Protein AF-A0AAU9IP51-F1 (afdb_monomer_lite)

Secondary structure (DSSP, 8-state):
--------HHHHHHHHHHHH-S-STTTT-TTT-SSTTSS-HHHHHHHHHH---HHHHHHHHHHHHHT-TT--EEEETTEEEE-GGGSPP----GGGTT----SS--TTSPPHHHHHHHHHHHHHHHHHHHHHHHHHHHHTT-

Radius of gyration: 34.79 Å; chains: 1; bounding box: 60×34×116 Å

Sequence (142 aa):
MGMLNVLTPFTRMSAYRKSLGNYSYKIGGKHAHKKPGLVPLHIVNNIKKTIKDKYRQKLTIAKLERESKNLYGEFVHKGFRYNRLKTPIIEVPDDIDNFELKPYVSCHMPRREEIEAKDKAEKEAQKEIEEGKEEKKEEESK

Structure (mmCIF, N/CA/C/O backbone):
data_AF-A0AAU9IP51-F1
#
_entry.id   AF-A0AAU9IP51-F1
#
loop_
_atom_site.group_PDB
_atom_site.id
_atom_site.type_symbol
_atom_site.label_atom_id
_atom_site.label_alt_id
_atom_site.label_comp_id
_atom_site.label_asym_id
_atom_site.label_entity_id
_atom_site.label_seq_id
_atom_site.pdbx_PDB_ins_code
_atom_site.Cartn_x
_atom_site.Cartn_y
_atom_site.Cartn_z
_atom_site.occupancy
_atom_site.B_iso_or_equiv
_atom_site.auth_seq_id
_atom_site.auth_comp_id
_atom_site.auth_asym_id
_atom_site.auth_atom_id
_atom_site.pdbx_PDB_model_num
ATOM 1 N N . MET A 1 1 ? 28.615 -1.725 45.155 1.00 42.56 1 MET A N 1
ATOM 2 C CA . MET A 1 1 ? 28.870 -2.724 44.095 1.00 42.56 1 MET A CA 1
ATOM 3 C C . MET A 1 1 ? 27.692 -2.724 43.135 1.00 42.56 1 MET A C 1
ATOM 5 O O . MET A 1 1 ? 26.625 -3.196 43.500 1.00 42.56 1 MET A O 1
ATOM 9 N N . GLY A 1 2 ? 27.847 -2.108 41.961 1.00 48.38 2 GLY A N 1
ATOM 10 C CA . GLY A 1 2 ? 26.808 -2.107 40.930 1.00 48.38 2 GLY A CA 1
ATOM 11 C C . GLY A 1 2 ? 26.803 -3.448 40.205 1.00 48.38 2 GLY A C 1
ATOM 12 O O . GLY A 1 2 ? 27.798 -3.802 39.578 1.00 48.38 2 GLY A O 1
ATOM 13 N N . MET A 1 3 ? 25.713 -4.207 40.316 1.00 47.41 3 MET A N 1
ATOM 14 C CA . MET A 1 3 ? 25.538 -5.423 39.526 1.00 47.41 3 MET A CA 1
ATOM 15 C C . MET A 1 3 ? 25.414 -5.030 38.051 1.00 47.41 3 MET A C 1
ATOM 17 O O . MET A 1 3 ? 24.446 -4.390 37.641 1.00 47.41 3 MET A O 1
ATOM 21 N N . LEU A 1 4 ? 26.416 -5.399 37.256 1.00 55.47 4 LEU A N 1
ATOM 22 C CA . LEU A 1 4 ? 26.344 -5.383 35.801 1.00 55.47 4 LEU A CA 1
ATOM 23 C C . LEU A 1 4 ? 25.230 -6.344 35.375 1.00 55.47 4 LEU A C 1
ATOM 25 O O . LEU A 1 4 ? 25.403 -7.561 35.390 1.00 55.47 4 LEU A O 1
ATOM 29 N N . ASN A 1 5 ? 24.075 -5.786 35.010 1.00 57.78 5 ASN A N 1
ATOM 30 C CA . ASN A 1 5 ? 22.992 -6.523 34.373 1.00 57.78 5 ASN A CA 1
ATOM 31 C C . ASN A 1 5 ? 23.492 -7.046 33.022 1.00 57.78 5 ASN A C 1
ATOM 33 O O . ASN A 1 5 ? 23.426 -6.354 32.004 1.00 57.78 5 ASN A O 1
ATOM 37 N N . VAL A 1 6 ? 23.992 -8.279 33.009 1.00 58.47 6 VAL A N 1
ATOM 38 C CA . VAL A 1 6 ? 24.237 -9.031 31.781 1.00 58.47 6 VAL A CA 1
ATOM 39 C C . VAL A 1 6 ? 22.865 -9.276 31.151 1.00 58.47 6 VAL A C 1
ATOM 41 O O . VAL A 1 6 ? 22.146 -10.198 31.527 1.00 58.47 6 VAL A O 1
ATOM 44 N N . LEU A 1 7 ? 22.458 -8.379 30.244 1.00 60.03 7 LEU A N 1
ATOM 45 C CA . LEU A 1 7 ? 21.217 -8.477 29.476 1.00 60.03 7 LEU A CA 1
ATOM 46 C C . LEU A 1 7 ? 21.218 -9.798 28.704 1.00 60.03 7 LEU A C 1
ATOM 48 O O . LEU A 1 7 ? 21.763 -9.881 27.599 1.00 60.03 7 LEU A O 1
ATOM 52 N N . THR A 1 8 ? 20.585 -10.814 29.287 1.00 61.91 8 THR A N 1
ATOM 53 C CA . THR A 1 8 ? 20.281 -12.078 28.622 1.00 61.91 8 THR A CA 1
ATOM 54 C C . THR A 1 8 ? 19.507 -11.785 27.330 1.00 61.91 8 THR A C 1
ATOM 56 O O . THR A 1 8 ? 18.701 -10.846 27.295 1.00 61.91 8 THR A O 1
ATOM 59 N N . PRO A 1 9 ? 19.697 -12.558 26.247 1.00 60.31 9 PRO A N 1
ATOM 60 C CA . PRO A 1 9 ? 19.028 -12.306 24.964 1.00 60.31 9 PRO A CA 1
ATOM 61 C C . PRO A 1 9 ? 17.494 -12.222 25.100 1.00 60.31 9 PRO A C 1
ATOM 63 O O . PRO A 1 9 ? 16.847 -11.433 24.411 1.00 60.31 9 PRO A O 1
ATOM 66 N N . PHE A 1 10 ? 16.920 -12.937 26.073 1.00 58.97 10 PHE A N 1
ATOM 67 C CA . PHE A 1 10 ? 15.497 -12.896 26.415 1.00 58.97 10 PHE A CA 1
ATOM 68 C C . PHE A 1 10 ? 15.003 -11.522 26.902 1.00 58.97 10 PHE A C 1
ATOM 70 O O . PHE A 1 10 ? 13.909 -11.091 26.531 1.00 58.97 10 PHE A O 1
ATOM 77 N N . THR A 1 11 ? 15.805 -10.786 27.679 1.00 60.34 11 THR A N 1
ATOM 78 C CA . THR A 1 11 ? 15.434 -9.434 28.137 1.00 60.34 11 THR A CA 1
ATOM 79 C C . THR A 1 11 ? 15.516 -8.403 27.006 1.00 60.34 11 THR A C 1
ATOM 81 O O . THR A 1 11 ? 14.630 -7.552 26.897 1.00 60.34 11 THR A O 1
ATOM 84 N N . ARG A 1 12 ? 16.489 -8.538 26.087 1.00 61.00 12 ARG A N 1
ATOM 85 C CA . ARG A 1 12 ? 16.581 -7.699 24.872 1.00 61.00 12 ARG A CA 1
ATOM 86 C C . ARG A 1 12 ? 15.389 -7.910 23.936 1.00 61.00 12 ARG A C 1
ATOM 88 O O . ARG A 1 12 ? 14.802 -6.939 23.464 1.00 61.00 12 ARG A O 1
ATOM 95 N N . MET A 1 13 ? 14.977 -9.162 23.722 1.00 73.44 13 MET A N 1
ATOM 96 C CA . MET A 1 13 ? 13.812 -9.494 22.890 1.00 73.44 13 MET A CA 1
ATOM 97 C C . MET A 1 13 ? 12.494 -8.976 23.485 1.00 73.44 13 MET A C 1
ATOM 99 O O . MET A 1 13 ? 11.628 -8.501 22.751 1.00 73.44 13 MET A O 1
ATOM 103 N N . SER A 1 14 ? 12.351 -9.009 24.814 1.00 79.12 14 SER A N 1
ATOM 104 C CA . SER A 1 14 ? 11.197 -8.449 25.534 1.00 79.12 14 SER A CA 1
ATOM 105 C C . SER A 1 14 ? 11.046 -6.940 25.299 1.00 79.12 14 SER A C 1
ATOM 107 O O . SER A 1 14 ? 9.968 -6.479 24.912 1.00 79.12 14 SER A O 1
ATOM 109 N N . ALA A 1 15 ? 12.124 -6.168 25.476 1.00 83.06 15 ALA A N 1
ATOM 110 C CA . ALA A 1 15 ? 12.109 -4.722 25.254 1.00 83.06 15 ALA A CA 1
ATOM 111 C C . ALA A 1 15 ? 11.840 -4.376 23.780 1.00 83.06 15 ALA A C 1
ATOM 113 O O . ALA A 1 15 ? 11.009 -3.517 23.481 1.00 83.06 15 ALA A O 1
ATOM 114 N N . TYR A 1 16 ? 12.471 -5.105 22.857 1.00 86.31 16 TYR A N 1
ATOM 115 C CA . TYR A 1 16 ? 12.257 -4.939 21.421 1.00 86.31 16 TYR A CA 1
ATOM 116 C C . TYR A 1 16 ? 10.805 -5.226 21.008 1.00 86.31 16 TYR A C 1
ATOM 118 O O . TYR A 1 16 ? 10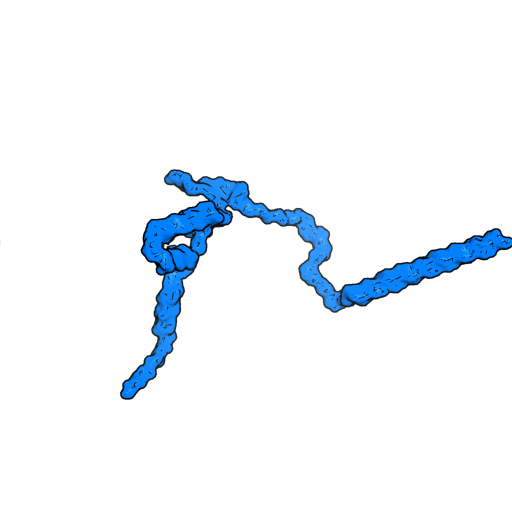.182 -4.419 20.320 1.00 86.31 16 TYR A O 1
ATOM 126 N N . ARG A 1 17 ? 10.204 -6.319 21.495 1.00 86.50 17 ARG A N 1
ATOM 127 C CA . ARG A 1 17 ? 8.799 -6.652 21.207 1.00 86.50 17 ARG A CA 1
ATOM 128 C C . ARG A 1 17 ? 7.830 -5.595 21.741 1.00 86.50 17 ARG A C 1
ATOM 130 O O . ARG A 1 17 ? 6.845 -5.285 21.073 1.00 86.50 17 ARG A O 1
ATOM 137 N N . LYS A 1 18 ? 8.107 -5.016 22.916 1.00 86.25 18 LYS A N 1
ATOM 138 C CA . LYS A 1 18 ? 7.326 -3.890 23.460 1.00 86.25 18 LYS A CA 1
ATOM 139 C C . LYS A 1 18 ? 7.437 -2.645 22.578 1.00 86.25 18 LYS A C 1
ATOM 141 O O . LYS A 1 18 ? 6.425 -1.986 22.356 1.00 86.25 18 LYS A O 1
ATOM 146 N N . SER A 1 19 ? 8.632 -2.365 22.051 1.00 85.19 19 SER A N 1
ATOM 147 C CA . SER A 1 19 ? 8.868 -1.270 21.099 1.00 85.19 19 SER A CA 1
ATOM 148 C C . SER A 1 19 ? 8.065 -1.456 19.805 1.00 85.19 19 SER A C 1
ATOM 150 O O . SER A 1 19 ? 7.330 -0.554 19.400 1.00 85.19 19 SER A O 1
ATOM 152 N N . LEU A 1 20 ? 8.108 -2.659 19.214 1.00 87.06 20 LEU A N 1
ATOM 153 C CA . LEU A 1 20 ? 7.307 -3.007 18.033 1.00 87.06 20 LEU A CA 1
ATOM 154 C C . LEU A 1 20 ? 5.799 -2.862 18.287 1.00 87.06 20 LEU A C 1
ATOM 156 O O . LEU A 1 20 ? 5.046 -2.425 17.414 1.00 87.06 20 LEU A O 1
ATOM 160 N N . GLY A 1 21 ? 5.344 -3.232 19.486 1.00 88.69 21 GLY A N 1
ATOM 161 C CA . GLY A 1 21 ? 3.941 -3.159 19.873 1.00 88.69 21 GLY A CA 1
ATOM 162 C C . GLY A 1 21 ? 3.056 -4.025 18.973 1.00 88.69 21 GLY A C 1
ATOM 163 O O . GLY A 1 21 ? 3.308 -5.214 18.787 1.00 88.69 21 GLY A O 1
ATOM 164 N N . ASN A 1 22 ? 1.991 -3.439 18.422 1.00 90.25 22 ASN A N 1
ATOM 165 C CA . ASN A 1 22 ? 1.082 -4.142 17.519 1.00 90.25 22 ASN A CA 1
ATOM 166 C C . ASN A 1 22 ? 1.549 -4.028 16.057 1.00 90.25 22 ASN A C 1
ATOM 168 O O . ASN A 1 22 ? 1.092 -3.162 15.317 1.00 90.25 22 ASN A O 1
ATOM 172 N N . TYR A 1 23 ? 2.468 -4.898 15.648 1.00 90.81 23 TYR A N 1
ATOM 173 C CA . TYR A 1 23 ? 3.056 -4.895 14.302 1.00 90.81 23 TYR A CA 1
ATOM 174 C C . TYR A 1 23 ? 2.338 -5.823 13.308 1.00 90.81 23 TYR A C 1
ATOM 176 O O . TYR A 1 23 ? 2.686 -5.847 12.130 1.00 90.81 23 TYR A O 1
ATOM 184 N N . SER A 1 24 ? 1.346 -6.603 13.753 1.00 92.94 24 SER A N 1
ATOM 185 C CA . SER A 1 24 ? 0.654 -7.586 12.915 1.00 92.94 24 SER A CA 1
ATOM 186 C C . SER A 1 24 ? -0.837 -7.657 13.224 1.00 92.94 24 SER A C 1
ATOM 188 O O . SER A 1 24 ? -1.240 -7.682 14.384 1.00 92.94 24 SER A O 1
ATOM 190 N N . TYR A 1 25 ? -1.659 -7.828 12.186 1.00 92.38 25 TYR A N 1
ATOM 191 C CA . TYR A 1 25 ? -3.104 -8.043 12.323 1.00 92.38 25 TYR A CA 1
ATOM 192 C C . TYR A 1 25 ? -3.477 -9.323 13.092 1.00 92.38 25 TYR A C 1
ATOM 194 O O . TYR A 1 25 ? -4.615 -9.467 13.529 1.00 92.38 25 TYR A O 1
ATOM 202 N N . LYS A 1 26 ? -2.522 -10.240 13.303 1.00 91.19 26 LYS A N 1
ATOM 203 C CA . LYS A 1 26 ? -2.709 -11.436 14.142 1.00 91.19 26 LYS A CA 1
ATOM 204 C C . LYS A 1 26 ? -2.812 -11.104 15.640 1.00 91.19 26 LYS A C 1
ATOM 206 O O . LYS A 1 26 ? -3.313 -11.913 16.414 1.00 91.19 26 LYS A O 1
ATOM 211 N N . ILE A 1 27 ? -2.338 -9.932 16.066 1.00 89.00 27 ILE A N 1
ATOM 212 C CA . ILE A 1 27 ? -2.282 -9.517 17.473 1.00 89.00 27 ILE A CA 1
ATOM 213 C C . ILE A 1 27 ? -3.548 -8.714 17.818 1.00 89.00 27 ILE A C 1
ATOM 215 O O . ILE A 1 27 ? -3.854 -7.739 17.138 1.00 89.00 27 ILE A O 1
ATOM 219 N N . GLY A 1 28 ? -4.270 -9.077 18.886 1.00 82.38 28 GLY A N 1
ATOM 220 C CA . GLY A 1 28 ? -5.433 -8.319 19.394 1.00 82.38 28 GLY A CA 1
ATOM 221 C C . GLY A 1 28 ? -6.805 -9.000 19.255 1.00 82.38 28 GLY A C 1
ATOM 222 O O . GLY A 1 28 ? -7.808 -8.431 19.671 1.00 82.38 28 GLY A O 1
ATOM 223 N N . GLY A 1 29 ? -6.876 -10.223 18.724 1.00 88.50 29 GLY A N 1
ATOM 224 C CA . GLY A 1 29 ? -8.129 -10.981 18.606 1.00 88.50 29 GLY A CA 1
ATOM 225 C C . GLY A 1 29 ? -9.036 -10.527 17.452 1.00 88.50 29 GLY A C 1
ATOM 226 O O . GLY A 1 29 ? -8.759 -9.552 16.753 1.00 88.50 29 GLY A O 1
ATOM 227 N N . LYS A 1 30 ? -10.148 -11.248 17.241 1.00 86.88 30 LYS A N 1
ATOM 228 C CA . LYS A 1 30 ? -10.997 -11.152 16.032 1.00 86.88 30 LYS A CA 1
ATOM 229 C C . LYS A 1 30 ? -11.609 -9.765 15.786 1.00 86.88 30 LYS A C 1
ATOM 231 O O . LYS A 1 30 ? -11.881 -9.408 14.645 1.00 86.88 30 LYS A O 1
ATOM 236 N N . HIS A 1 31 ? -11.830 -8.975 16.837 1.00 87.81 31 HIS A N 1
ATOM 237 C CA . HIS A 1 31 ? -12.538 -7.693 16.742 1.00 87.81 31 HIS A CA 1
ATOM 238 C C . HIS A 1 31 ? -11.654 -6.451 16.905 1.00 87.81 31 HIS A C 1
ATOM 240 O O . HIS A 1 31 ? -12.185 -5.342 16.783 1.00 87.81 31 HIS A O 1
ATOM 246 N N . ALA A 1 32 ? -10.347 -6.607 17.148 1.00 89.94 32 ALA A N 1
ATOM 247 C CA . ALA A 1 32 ? -9.444 -5.473 17.371 1.00 89.94 32 ALA A CA 1
ATOM 248 C C . ALA A 1 32 ? -9.188 -4.641 16.113 1.00 89.94 32 ALA A C 1
ATOM 250 O O . ALA A 1 32 ? -9.087 -3.415 16.188 1.00 89.94 32 ALA A O 1
ATOM 251 N N . HIS A 1 33 ? -9.097 -5.297 14.958 1.00 91.25 33 HIS A N 1
ATOM 252 C CA . HIS A 1 33 ? -8.782 -4.640 13.695 1.00 91.25 33 HIS A CA 1
ATOM 253 C C . HIS A 1 33 ? -10.061 -4.359 12.923 1.00 91.25 33 HIS A C 1
ATOM 255 O O . HIS A 1 33 ? -10.829 -5.268 12.609 1.00 91.25 33 HIS A O 1
ATOM 261 N N . LYS A 1 34 ? -10.306 -3.084 12.629 1.00 88.88 34 LYS A N 1
ATOM 262 C CA . LYS A 1 34 ? -11.414 -2.648 11.778 1.00 88.88 34 LYS A CA 1
ATOM 263 C C . LYS A 1 34 ? -10.839 -2.285 10.415 1.00 88.88 34 LYS A C 1
ATOM 265 O O . LYS A 1 34 ? -9.833 -1.589 10.368 1.00 88.88 34 LYS A O 1
ATOM 270 N N . LYS A 1 35 ? -11.465 -2.792 9.348 1.00 88.44 35 LYS A N 1
ATOM 271 C CA . LYS A 1 35 ? -11.083 -2.549 7.944 1.00 88.44 35 LYS A CA 1
ATOM 272 C C . LYS A 1 35 ? -9.563 -2.673 7.689 1.00 88.44 35 LYS A C 1
ATOM 274 O O . LYS A 1 35 ? -8.921 -1.699 7.289 1.00 88.44 35 LYS A O 1
ATOM 279 N N . PRO A 1 36 ? -8.962 -3.851 7.949 1.00 90.38 36 PRO A N 1
ATOM 280 C CA . PRO A 1 36 ? -7.539 -4.054 7.688 1.00 90.38 36 PRO A CA 1
ATOM 281 C C . PRO A 1 36 ? -7.217 -3.841 6.198 1.00 90.38 36 PRO A C 1
ATOM 283 O O . PRO A 1 36 ? -8.054 -4.100 5.337 1.00 90.38 36 PRO A O 1
ATOM 286 N N . GLY A 1 37 ? -6.002 -3.375 5.894 1.00 88.00 37 GLY A N 1
ATOM 287 C CA . GLY A 1 37 ? -5.502 -3.231 4.517 1.00 88.00 37 GLY A CA 1
ATOM 288 C C . GLY A 1 37 ? -5.772 -1.881 3.836 1.00 88.00 37 GLY A C 1
ATOM 289 O O . GLY A 1 37 ? -5.044 -1.531 2.910 1.00 88.00 37 GLY A O 1
ATOM 290 N N . LEU A 1 38 ? -6.735 -1.084 4.322 1.00 92.31 38 LEU A N 1
ATOM 291 C CA . LEU A 1 38 ? -6.972 0.271 3.795 1.00 92.31 38 LEU A CA 1
ATOM 292 C C . LEU A 1 38 ? -5.870 1.247 4.215 1.00 92.31 38 LEU A C 1
ATOM 294 O O . LEU A 1 38 ? -5.333 1.985 3.394 1.00 92.31 38 LEU A O 1
ATOM 298 N N . VAL A 1 39 ? -5.519 1.220 5.502 1.00 93.56 39 VAL A N 1
ATOM 299 C CA . VAL A 1 39 ? -4.462 2.043 6.094 1.00 93.56 39 VAL A CA 1
ATOM 300 C C . VAL A 1 39 ? -3.455 1.116 6.781 1.00 93.56 39 VAL A C 1
ATOM 302 O O . VAL A 1 39 ? -3.867 0.229 7.535 1.00 93.56 39 VAL A O 1
ATOM 305 N N . PRO A 1 40 ? -2.141 1.294 6.561 1.00 92.88 40 PRO A N 1
ATOM 306 C CA . PRO A 1 40 ? -1.120 0.513 7.246 1.00 92.88 40 PRO A CA 1
ATOM 307 C C . PRO A 1 40 ? -1.236 0.584 8.777 1.00 92.88 40 PRO A C 1
ATOM 309 O O . PRO A 1 40 ? -1.394 1.656 9.365 1.00 92.88 40 PRO A O 1
ATOM 312 N N . LEU A 1 41 ? -1.090 -0.568 9.438 1.00 92.88 41 LEU A N 1
ATOM 313 C CA . LEU A 1 41 ? -1.293 -0.714 10.885 1.00 92.88 41 LEU A CA 1
ATOM 314 C C . LEU A 1 41 ? -0.398 0.214 11.722 1.00 92.88 41 LEU A C 1
ATOM 316 O O . LEU A 1 41 ? -0.848 0.775 12.720 1.00 92.88 41 LEU A O 1
ATOM 320 N N . HIS A 1 42 ? 0.854 0.411 11.306 1.00 92.50 42 HIS A N 1
ATOM 321 C CA . HIS A 1 42 ? 1.787 1.296 12.004 1.00 92.50 42 HIS A CA 1
ATOM 322 C C . HIS A 1 42 ? 1.303 2.755 12.005 1.00 92.50 42 HIS A C 1
ATOM 324 O O . HIS A 1 42 ? 1.413 3.423 13.029 1.00 92.50 42 HIS A O 1
ATOM 330 N N . ILE A 1 43 ? 0.682 3.227 10.916 1.00 93.62 43 ILE A N 1
ATOM 331 C CA . ILE A 1 43 ? 0.107 4.578 10.826 1.00 93.62 43 ILE A CA 1
ATOM 332 C C . ILE A 1 43 ? -1.072 4.703 11.787 1.00 93.62 43 ILE A C 1
ATOM 334 O O . ILE A 1 43 ? -1.129 5.642 12.580 1.00 93.62 43 ILE A O 1
ATOM 338 N N . VAL A 1 44 ? -1.977 3.720 11.787 1.00 94.12 44 VAL A N 1
ATOM 339 C CA . VAL A 1 44 ? -3.128 3.690 12.703 1.00 94.12 44 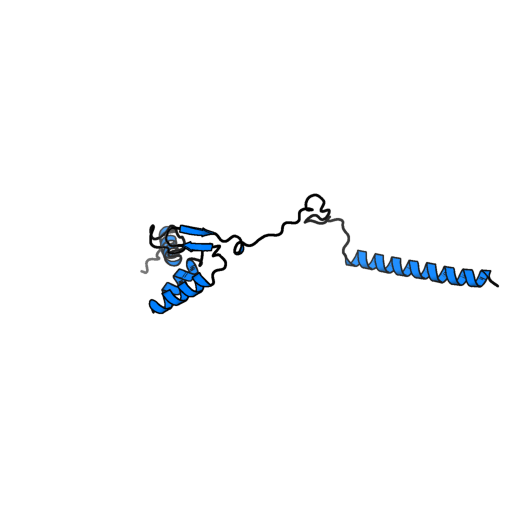VAL A CA 1
ATOM 340 C C . VAL A 1 44 ? -2.669 3.701 14.163 1.00 94.12 44 VAL A C 1
ATOM 342 O O . VAL A 1 44 ? -3.215 4.439 14.984 1.00 94.12 44 VAL A O 1
ATOM 345 N N . ASN A 1 45 ? -1.649 2.911 14.498 1.00 92.31 45 ASN A N 1
ATOM 346 C CA . ASN A 1 45 ? -1.086 2.870 15.845 1.00 92.31 45 ASN A CA 1
ATOM 347 C C . ASN A 1 45 ? -0.404 4.183 16.226 1.00 92.31 45 ASN A C 1
ATOM 349 O O . ASN A 1 45 ? -0.567 4.634 17.357 1.00 92.31 45 ASN A O 1
ATOM 353 N N . ASN A 1 46 ? 0.324 4.809 15.300 1.00 93.31 46 ASN A N 1
ATOM 354 C CA . ASN A 1 46 ? 0.957 6.101 15.535 1.00 93.31 46 ASN A CA 1
ATOM 355 C C . ASN A 1 46 ? -0.097 7.178 15.795 1.00 93.31 46 ASN A C 1
ATOM 357 O O . ASN A 1 46 ? 0.004 7.861 16.805 1.00 93.31 46 ASN A O 1
ATOM 361 N N . ILE A 1 47 ? -1.162 7.255 14.991 1.00 94.31 47 ILE A N 1
ATOM 362 C CA . ILE A 1 47 ? -2.270 8.205 15.197 1.00 94.31 47 ILE A CA 1
ATOM 363 C C . ILE A 1 47 ? -2.925 8.010 16.570 1.00 94.31 47 ILE A C 1
ATOM 365 O O . ILE A 1 47 ? -3.183 8.982 17.279 1.00 94.31 47 ILE A O 1
ATOM 369 N N . LYS A 1 48 ? -3.161 6.755 16.973 1.00 91.38 48 LYS A N 1
ATOM 370 C CA . LYS A 1 48 ? -3.727 6.425 18.292 1.00 91.38 48 LYS A CA 1
ATOM 371 C C . LYS A 1 48 ? -2.806 6.801 19.457 1.00 91.38 48 LYS A C 1
ATOM 373 O O . LYS A 1 48 ? -3.306 7.037 20.553 1.00 91.38 48 LYS A O 1
ATOM 378 N N . LYS A 1 49 ? -1.486 6.822 19.242 1.00 90.94 49 LYS A N 1
ATOM 379 C CA . LYS A 1 49 ? -0.485 7.202 20.251 1.00 90.94 49 LYS A CA 1
ATOM 380 C C . LYS A 1 49 ? -0.262 8.716 20.316 1.00 90.94 49 LYS A C 1
ATOM 382 O O . LYS A 1 49 ? -0.099 9.245 21.409 1.00 90.94 49 LYS A O 1
ATOM 387 N N . THR A 1 50 ? -0.220 9.403 19.174 1.00 93.31 50 THR A N 1
ATOM 388 C CA . THR A 1 50 ? 0.158 10.824 19.090 1.00 93.31 50 THR A CA 1
ATOM 389 C C . THR A 1 50 ? -1.006 11.761 19.390 1.00 93.31 50 THR A C 1
ATOM 391 O O . THR A 1 50 ? -0.848 12.731 20.129 1.00 93.31 50 THR A O 1
ATOM 394 N N . ILE A 1 51 ? -2.191 11.479 18.848 1.00 94.06 51 ILE A N 1
ATOM 395 C CA . ILE A 1 51 ? -3.377 12.307 19.068 1.00 94.06 51 ILE A CA 1
ATOM 396 C C . ILE A 1 51 ? -4.024 11.852 20.371 1.00 94.06 51 ILE A C 1
ATOM 398 O O . ILE A 1 51 ? -4.472 10.721 20.450 1.00 94.06 51 ILE A O 1
ATOM 402 N N . LYS A 1 52 ? -4.116 12.703 21.396 1.00 92.56 52 LYS A N 1
ATOM 403 C CA . LYS A 1 52 ? -4.757 12.323 22.674 1.00 92.56 52 LYS A CA 1
ATOM 404 C C . LYS A 1 52 ? -6.289 12.297 22.594 1.00 92.56 52 LYS A C 1
ATOM 406 O O . LYS A 1 52 ? -6.933 11.485 23.254 1.00 92.56 52 LYS A O 1
ATOM 411 N N . ASP A 1 53 ? -6.869 13.173 21.776 1.00 95.25 53 ASP A N 1
ATOM 412 C CA . ASP A 1 53 ? -8.318 13.278 21.600 1.00 95.25 53 ASP A CA 1
ATOM 413 C C . ASP A 1 53 ? -8.870 12.132 20.732 1.00 95.25 53 ASP A C 1
ATOM 415 O O . ASP A 1 53 ? -8.571 12.018 19.538 1.00 95.25 53 ASP A O 1
ATOM 419 N N . LYS A 1 54 ? -9.731 11.304 21.335 1.00 93.69 54 LYS A N 1
ATOM 420 C CA . LYS A 1 54 ? -10.370 10.150 20.688 1.00 93.69 54 LYS A CA 1
ATOM 421 C C . LYS A 1 54 ? -11.246 10.543 19.498 1.00 93.69 54 LYS A C 1
ATOM 423 O O . LYS A 1 54 ? -11.353 9.755 18.558 1.00 93.69 54 LYS A O 1
ATOM 428 N N . TYR A 1 55 ? -11.894 11.707 19.526 1.00 95.56 55 TYR A N 1
ATOM 429 C CA . TYR A 1 55 ? -12.744 12.143 18.418 1.00 95.56 55 TYR A CA 1
ATOM 430 C C . TYR A 1 55 ? -11.893 12.483 17.194 1.00 95.56 55 TYR A C 1
ATOM 432 O O . TYR A 1 55 ? -12.106 11.931 16.112 1.00 95.56 55 TYR A O 1
ATOM 440 N N . ARG A 1 56 ? -10.849 13.296 17.393 1.00 95.19 56 ARG A N 1
ATOM 441 C CA . ARG A 1 56 ? -9.879 13.634 16.343 1.00 95.19 56 ARG A CA 1
ATOM 442 C C . ARG A 1 56 ? -9.182 12.399 15.780 1.00 95.19 56 ARG A C 1
ATOM 444 O O . ARG A 1 56 ? -9.091 12.280 14.565 1.00 95.19 56 ARG A O 1
ATOM 451 N N . GLN A 1 57 ? -8.773 11.442 16.622 1.00 95.19 57 GLN A N 1
ATOM 452 C CA . GLN A 1 57 ? -8.216 10.163 16.152 1.00 95.19 57 GLN A CA 1
ATOM 453 C C . GLN A 1 57 ? -9.147 9.469 15.150 1.00 95.19 57 GLN A C 1
ATOM 455 O O . GLN A 1 57 ? -8.719 9.082 14.062 1.00 95.19 57 GLN A O 1
ATOM 460 N N . LYS A 1 58 ? -10.426 9.309 15.519 1.00 94.38 58 LYS A N 1
ATOM 461 C CA . LYS A 1 58 ? -11.425 8.639 14.678 1.00 94.38 58 LYS A CA 1
ATOM 462 C C . LYS A 1 58 ? -11.630 9.381 13.363 1.00 94.38 58 LYS A C 1
ATOM 464 O O . LYS A 1 58 ? -11.698 8.734 12.324 1.00 94.38 58 LYS A O 1
ATOM 469 N N . LEU A 1 59 ? -11.701 10.710 13.405 1.00 96.44 59 LEU A N 1
ATOM 470 C CA . LEU A 1 59 ? -11.917 11.536 12.221 1.00 96.44 59 LEU A CA 1
ATOM 471 C C . LEU A 1 59 ? -10.728 11.460 11.254 1.00 96.44 59 LEU A C 1
ATOM 473 O O . LEU A 1 59 ? -10.930 11.258 10.059 1.00 96.44 59 LEU A O 1
ATOM 477 N N . THR A 1 60 ? -9.498 11.526 11.768 1.00 95.88 60 THR A N 1
ATOM 478 C CA . THR A 1 60 ? -8.280 11.392 10.957 1.00 95.88 60 THR A CA 1
ATOM 479 C C . THR A 1 60 ? -8.181 10.010 10.315 1.00 95.88 60 THR A C 1
ATOM 481 O O . THR A 1 60 ? -7.939 9.911 9.115 1.00 95.88 60 THR A O 1
ATOM 484 N N . ILE A 1 61 ? -8.415 8.937 11.080 1.00 95.44 61 ILE A N 1
ATOM 485 C CA . ILE A 1 61 ? -8.397 7.569 10.539 1.00 95.44 61 ILE A CA 1
ATOM 486 C C . ILE A 1 61 ? -9.495 7.401 9.484 1.00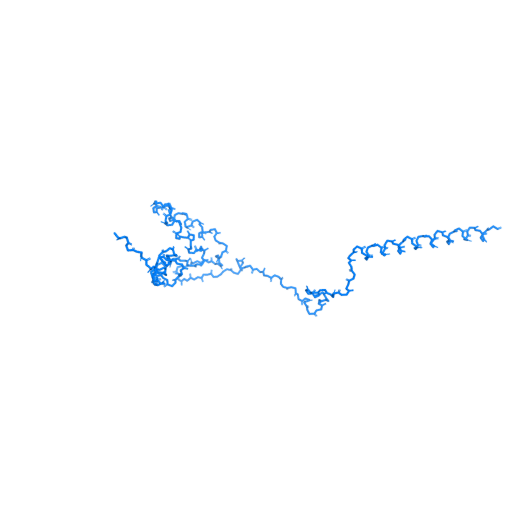 95.44 61 ILE A C 1
ATOM 488 O O . ILE A 1 61 ? -9.224 6.887 8.405 1.00 95.44 61 ILE A O 1
ATOM 492 N N . ALA A 1 62 ? -10.709 7.887 9.748 1.00 93.94 62 ALA A N 1
ATOM 493 C CA . ALA A 1 62 ? -11.810 7.813 8.792 1.00 93.94 62 ALA A CA 1
ATOM 494 C C . ALA A 1 62 ? -11.518 8.588 7.498 1.00 93.94 62 ALA A C 1
ATOM 496 O O . ALA A 1 62 ? -11.905 8.132 6.424 1.00 93.94 62 ALA A O 1
ATOM 497 N N . LYS A 1 63 ? -10.827 9.732 7.578 1.00 95.31 63 LYS A N 1
ATOM 498 C CA . LYS A 1 63 ? -10.385 10.488 6.399 1.00 95.31 63 LYS A CA 1
ATOM 499 C C . LYS A 1 63 ? -9.395 9.674 5.561 1.00 95.31 63 LYS A C 1
ATOM 501 O O . LYS A 1 63 ? -9.622 9.500 4.369 1.00 95.31 63 LYS A O 1
ATOM 506 N N . LEU A 1 64 ? -8.382 9.084 6.199 1.00 94.81 64 LEU A N 1
ATOM 507 C CA . LEU A 1 64 ? -7.407 8.217 5.525 1.00 94.81 64 LEU A CA 1
ATOM 508 C C . LEU A 1 64 ? -8.051 6.967 4.910 1.00 94.81 64 LEU A C 1
ATOM 510 O O . LEU A 1 64 ? -7.688 6.562 3.813 1.00 94.81 64 LEU A O 1
ATOM 514 N N . GLU A 1 65 ? -9.024 6.358 5.592 1.00 93.44 65 GLU A N 1
ATOM 515 C CA . GLU A 1 65 ? -9.775 5.222 5.047 1.00 93.44 65 GLU A CA 1
ATOM 516 C C . GLU A 1 65 ? -10.566 5.610 3.788 1.00 93.44 65 GLU A C 1
ATOM 518 O O . GLU A 1 65 ? -10.603 4.836 2.831 1.00 93.44 65 GLU A O 1
ATOM 523 N N . ARG A 1 66 ? -11.187 6.798 3.772 1.00 90.56 66 ARG A N 1
ATOM 524 C CA . ARG A 1 66 ? -11.955 7.310 2.621 1.00 90.56 66 ARG A CA 1
ATOM 525 C C . ARG A 1 66 ? -11.068 7.625 1.420 1.00 90.56 66 ARG A C 1
ATOM 527 O O . ARG A 1 66 ? -11.470 7.361 0.295 1.00 90.56 66 ARG A O 1
ATOM 534 N N . GLU A 1 67 ? -9.879 8.163 1.667 1.00 91.69 67 GLU A N 1
ATOM 535 C CA . GLU A 1 67 ? -8.900 8.542 0.638 1.00 91.69 67 GLU A CA 1
ATOM 536 C C . GLU A 1 67 ? -7.993 7.369 0.215 1.00 91.69 67 GLU A C 1
ATOM 538 O O . GLU A 1 67 ? -7.085 7.536 -0.601 1.00 91.69 67 GLU A O 1
ATOM 543 N N . SER A 1 68 ? -8.205 6.168 0.764 1.00 91.06 68 SER A N 1
ATOM 544 C CA . SER A 1 68 ? -7.329 5.027 0.500 1.00 91.06 68 SER A CA 1
ATOM 545 C C . SER A 1 68 ? -7.437 4.533 -0.948 1.00 91.06 68 SER A C 1
ATOM 547 O O . SER A 1 68 ? -8.508 4.185 -1.443 1.00 91.06 68 SER A O 1
ATOM 549 N N . LYS A 1 69 ? -6.282 4.428 -1.616 1.00 88.38 69 LYS A N 1
ATOM 550 C CA . LYS A 1 69 ? -6.170 3.865 -2.975 1.00 88.38 69 LYS A CA 1
ATOM 551 C C . LYS A 1 69 ? -6.464 2.363 -3.020 1.00 88.38 69 LYS A C 1
ATOM 553 O O . LYS A 1 69 ? -6.878 1.844 -4.046 1.00 88.38 69 LYS A O 1
ATOM 558 N N . ASN A 1 70 ? -6.292 1.676 -1.891 1.00 86.94 70 ASN A N 1
ATOM 559 C CA . ASN A 1 70 ? -6.462 0.225 -1.773 1.00 86.94 70 ASN A CA 1
ATOM 560 C C . ASN A 1 70 ? -7.933 -0.204 -1.607 1.00 86.94 70 ASN A C 1
ATOM 562 O O . ASN A 1 70 ? -8.214 -1.365 -1.304 1.00 86.94 70 ASN A O 1
ATOM 566 N N . LEU A 1 71 ? -8.885 0.723 -1.743 1.00 89.31 71 LEU A N 1
ATOM 567 C CA . LEU A 1 71 ? -10.306 0.430 -1.631 1.00 89.31 71 LEU A CA 1
ATOM 568 C C . LEU A 1 71 ? -10.874 -0.001 -2.994 1.00 89.31 71 LEU A C 1
ATOM 570 O O . LEU A 1 71 ? -11.450 0.800 -3.726 1.00 89.31 71 LEU A O 1
ATOM 574 N N . TYR A 1 72 ? -10.780 -1.293 -3.308 1.00 91.44 72 TYR A N 1
ATOM 575 C CA . TYR A 1 72 ? -11.238 -1.873 -4.585 1.00 91.44 72 TYR A CA 1
ATOM 576 C C . TYR A 1 72 ? -12.765 -2.031 -4.724 1.00 91.44 72 TYR A C 1
ATOM 578 O O . TYR A 1 72 ? -13.257 -2.789 -5.557 1.00 91.44 72 TYR A O 1
ATOM 586 N N . GLY A 1 73 ? -13.553 -1.377 -3.875 1.00 90.81 73 GLY A N 1
ATOM 587 C CA . GLY A 1 73 ? -14.994 -1.591 -3.808 1.00 90.81 73 GLY A CA 1
ATOM 588 C C . GLY A 1 73 ? -15.645 -0.824 -2.671 1.00 90.81 73 GLY A C 1
ATOM 589 O O . GLY A 1 73 ? -15.138 0.208 -2.236 1.00 90.81 73 GLY A O 1
ATOM 590 N N . GLU A 1 74 ? -16.783 -1.315 -2.199 1.00 90.19 74 GLU A N 1
ATOM 591 C CA . GLU A 1 74 ? -17.554 -0.702 -1.119 1.00 90.19 74 GLU A CA 1
ATOM 592 C C . GLU A 1 74 ? -18.110 -1.766 -0.175 1.00 90.19 74 GLU A C 1
ATOM 594 O O . GLU A 1 74 ? -18.567 -2.827 -0.599 1.00 90.19 74 GLU A O 1
ATOM 599 N N . PHE A 1 75 ? -18.097 -1.474 1.125 1.00 87.81 75 PHE A N 1
ATOM 600 C CA . PHE A 1 75 ? -18.771 -2.310 2.114 1.00 87.81 75 PHE A CA 1
ATOM 601 C C . PHE A 1 75 ? -20.267 -1.985 2.110 1.00 87.81 75 PHE A C 1
ATOM 603 O O . PHE A 1 75 ? -20.662 -0.856 2.392 1.00 87.81 75 PHE A O 1
ATOM 610 N N . VAL A 1 76 ? -21.089 -2.983 1.796 1.00 91.25 76 VAL A N 1
ATOM 611 C CA . VAL A 1 76 ? -22.556 -2.911 1.796 1.00 91.25 76 VAL A CA 1
ATOM 612 C C . VAL A 1 76 ? -23.072 -3.623 3.050 1.00 91.25 76 VAL A C 1
ATOM 614 O O . VAL A 1 76 ? -22.346 -4.393 3.675 1.00 91.25 76 VAL A O 1
ATOM 617 N N . HIS A 1 77 ? -24.333 -3.401 3.428 1.00 88.81 77 HIS A N 1
ATOM 618 C CA . HIS A 1 77 ? -24.937 -3.923 4.661 1.00 88.81 77 HIS A CA 1
ATOM 619 C C . HIS A 1 77 ? -24.666 -5.419 4.946 1.00 88.81 77 HIS A C 1
ATOM 621 O O . HIS A 1 77 ? -24.513 -5.791 6.107 1.00 88.81 77 HIS A O 1
ATOM 627 N N . LYS A 1 78 ? -24.563 -6.271 3.913 1.00 90.75 78 LYS A N 1
ATOM 628 C CA . LYS A 1 78 ? -24.337 -7.724 4.051 1.00 90.75 78 LYS A CA 1
ATOM 629 C C . LYS A 1 78 ? -23.088 -8.257 3.337 1.00 90.75 78 LYS A C 1
ATOM 631 O O . LYS A 1 78 ? -22.991 -9.457 3.110 1.00 90.75 78 LYS A O 1
ATOM 636 N N . GLY A 1 79 ? -22.126 -7.409 2.973 1.00 88.62 79 GLY A N 1
ATOM 637 C CA . GLY A 1 79 ? -20.926 -7.905 2.297 1.00 88.62 79 GLY A CA 1
ATOM 638 C C . GLY A 1 79 ? -20.042 -6.830 1.688 1.00 88.62 79 GLY A C 1
ATOM 639 O O . GLY A 1 79 ? -20.112 -5.655 2.044 1.00 88.62 79 GLY A O 1
ATOM 640 N N . PHE A 1 80 ? -19.196 -7.250 0.754 1.00 91.62 80 PHE A N 1
ATOM 641 C CA . PHE A 1 80 ? -18.317 -6.370 -0.004 1.00 91.62 80 PHE A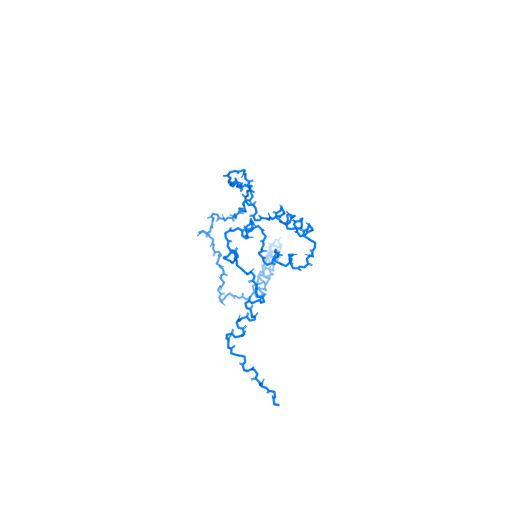 CA 1
ATOM 642 C C . PHE A 1 80 ? -18.724 -6.386 -1.476 1.00 91.62 80 PHE A C 1
ATOM 644 O O . PHE A 1 80 ? -18.783 -7.444 -2.098 1.00 91.62 80 PHE A O 1
ATOM 651 N N . ARG A 1 81 ? -19.011 -5.207 -2.027 1.00 93.31 81 ARG A N 1
ATOM 652 C CA . ARG A 1 81 ? -19.287 -5.011 -3.447 1.00 93.31 81 ARG A CA 1
ATOM 653 C C . ARG A 1 81 ? -18.000 -4.582 -4.132 1.00 93.31 81 ARG A C 1
ATOM 655 O O . ARG A 1 81 ? -17.544 -3.453 -3.955 1.00 93.31 81 ARG A O 1
ATOM 662 N N . TYR A 1 82 ? -17.425 -5.495 -4.899 1.00 94.12 82 TYR A N 1
ATOM 663 C CA . TYR A 1 82 ? -16.234 -5.241 -5.698 1.00 94.12 82 TYR A CA 1
ATOM 664 C C . TYR A 1 82 ? -16.538 -4.277 -6.854 1.00 94.12 82 TYR A C 1
ATOM 666 O O . TYR A 1 82 ? -17.594 -4.367 -7.479 1.00 94.12 82 TYR A O 1
ATOM 674 N N . ASN A 1 83 ? -15.611 -3.359 -7.135 1.00 93.19 83 ASN A N 1
ATOM 675 C CA . ASN A 1 83 ? -15.684 -2.448 -8.270 1.00 93.19 83 ASN A CA 1
ATOM 676 C C . ASN A 1 83 ? -14.438 -2.618 -9.150 1.00 93.19 83 ASN A C 1
ATOM 678 O O . ASN A 1 83 ? -13.344 -2.174 -8.793 1.00 93.19 83 ASN A O 1
ATOM 682 N N . ARG A 1 84 ? -14.630 -3.214 -10.332 1.00 91.88 84 ARG A N 1
ATOM 683 C CA . ARG A 1 84 ? -13.560 -3.457 -11.310 1.00 91.88 84 ARG A CA 1
ATOM 684 C C . ARG A 1 84 ? -12.840 -2.173 -11.724 1.00 91.88 84 ARG A C 1
ATOM 686 O O . ARG A 1 84 ? -11.627 -2.196 -11.868 1.00 91.88 84 ARG A O 1
ATOM 693 N N . LEU A 1 85 ? -13.555 -1.049 -11.818 1.00 91.94 85 LEU A N 1
ATOM 694 C CA . LEU A 1 85 ? -12.995 0.240 -12.245 1.00 91.94 85 LEU A CA 1
ATOM 695 C C . LEU A 1 85 ? -11.967 0.812 -11.260 1.00 91.94 85 LEU A C 1
ATOM 697 O O . LEU A 1 85 ? -11.149 1.638 -11.641 1.00 91.94 85 LEU A O 1
ATOM 701 N N . LYS A 1 86 ? -12.006 0.395 -9.988 1.00 90.06 86 LYS A N 1
ATOM 702 C CA . LYS A 1 86 ? -11.031 0.828 -8.973 1.00 90.06 86 LYS A CA 1
ATOM 703 C C . LYS A 1 86 ? -9.769 -0.034 -8.946 1.00 90.06 86 LYS A C 1
ATOM 705 O O . LYS A 1 86 ? -8.843 0.275 -8.204 1.00 90.06 86 LYS A O 1
ATOM 710 N N . THR A 1 87 ? -9.749 -1.144 -9.679 1.00 91.12 87 THR A N 1
ATOM 711 C CA . THR A 1 87 ? -8.588 -2.037 -9.714 1.00 91.12 87 THR A CA 1
ATOM 712 C C . THR A 1 87 ? -7.599 -1.507 -10.748 1.00 91.12 87 THR A C 1
ATOM 714 O O . THR A 1 87 ? -8.021 -1.242 -11.873 1.00 91.12 87 THR A O 1
ATOM 717 N N . PRO A 1 88 ? -6.312 -1.328 -10.401 1.00 91.38 88 PRO A N 1
ATOM 718 C CA . PRO A 1 88 ? -5.320 -0.894 -11.372 1.00 91.38 88 PRO A CA 1
ATOM 719 C C . PRO A 1 88 ? -5.197 -1.939 -12.483 1.00 91.38 88 PRO A C 1
ATOM 721 O O . PRO A 1 88 ? -5.081 -3.134 -12.208 1.00 91.38 88 PRO A O 1
ATOM 724 N N . ILE A 1 89 ? -5.236 -1.473 -13.727 1.00 93.00 89 ILE A N 1
ATOM 725 C CA . ILE A 1 89 ? -4.989 -2.297 -14.907 1.00 93.00 89 ILE A CA 1
ATOM 726 C C . ILE A 1 89 ? -3.515 -2.126 -15.253 1.00 93.00 89 ILE A C 1
ATOM 728 O O . ILE A 1 89 ? -3.023 -1.003 -15.350 1.00 93.00 89 ILE A O 1
ATOM 732 N N . ILE A 1 90 ? -2.812 -3.246 -15.372 1.00 94.81 90 ILE A N 1
ATOM 733 C CA . ILE A 1 90 ? -1.437 -3.282 -15.860 1.00 94.81 90 ILE A CA 1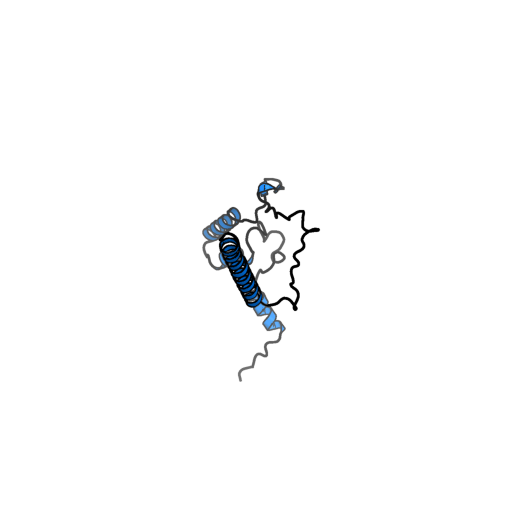
ATOM 734 C C . ILE A 1 90 ? -1.535 -3.679 -17.328 1.00 94.81 90 ILE A C 1
ATOM 736 O O . ILE A 1 90 ? -1.968 -4.791 -17.630 1.00 94.81 90 ILE A O 1
ATOM 740 N N . GLU A 1 91 ? -1.190 -2.753 -18.217 1.00 93.50 91 GLU A N 1
ATOM 741 C CA . GLU A 1 91 ? -1.128 -3.003 -19.656 1.00 93.50 91 GLU A CA 1
ATOM 742 C C . GLU A 1 91 ? 0.158 -3.773 -19.950 1.00 93.50 91 GLU A C 1
ATOM 744 O O . GLU A 1 91 ? 1.261 -3.229 -19.901 1.00 93.50 91 GLU A O 1
ATOM 749 N N . VAL A 1 92 ? 0.006 -5.076 -20.167 1.00 92.25 92 VAL A N 1
ATOM 750 C CA . VAL A 1 92 ? 1.093 -5.957 -20.588 1.00 92.25 92 VAL A CA 1
ATOM 751 C C . VAL A 1 92 ? 1.011 -6.049 -22.111 1.00 92.25 92 VAL A C 1
ATOM 753 O O . VAL A 1 92 ? -0.056 -6.409 -22.604 1.00 92.25 92 VAL A O 1
ATOM 756 N N . PRO A 1 93 ? 2.070 -5.683 -22.855 1.00 92.00 93 PRO A N 1
ATOM 757 C CA . PRO A 1 93 ? 2.049 -5.765 -24.311 1.00 92.00 93 PRO A CA 1
ATOM 758 C C . PRO A 1 93 ? 1.954 -7.225 -24.766 1.00 92.00 93 PRO A C 1
ATOM 760 O O . PRO A 1 93 ? 2.566 -8.100 -24.154 1.00 92.00 93 PRO A O 1
ATOM 763 N N . ASP A 1 94 ? 1.216 -7.474 -25.847 1.00 90.19 94 ASP A N 1
ATOM 764 C CA . ASP A 1 94 ? 1.041 -8.825 -26.396 1.00 90.19 94 ASP A CA 1
ATOM 765 C C . ASP A 1 94 ? 2.309 -9.313 -27.129 1.00 90.19 94 ASP A C 1
ATOM 767 O O . ASP A 1 94 ? 2.638 -10.497 -27.095 1.00 90.19 94 ASP A O 1
ATOM 771 N N . ASP A 1 95 ? 3.084 -8.396 -27.717 1.00 89.94 95 ASP A N 1
ATOM 772 C CA . ASP A 1 95 ? 4.245 -8.703 -28.569 1.00 89.94 95 ASP A CA 1
ATOM 773 C C . ASP A 1 95 ? 5.543 -9.020 -27.792 1.00 89.94 95 ASP A C 1
ATOM 775 O O . ASP A 1 95 ? 6.647 -8.778 -28.282 1.00 89.94 95 ASP A O 1
ATOM 779 N N . ILE A 1 96 ? 5.448 -9.560 -26.572 1.00 87.44 96 ILE A N 1
ATOM 780 C CA . ILE A 1 96 ? 6.631 -9.908 -25.758 1.00 87.44 96 ILE A CA 1
ATOM 781 C C . ILE A 1 96 ? 7.451 -11.025 -26.417 1.00 87.44 96 ILE A C 1
ATOM 783 O O . ILE A 1 96 ? 8.680 -11.004 -26.349 1.00 87.44 96 ILE A O 1
ATOM 787 N N . ASP A 1 97 ? 6.791 -11.970 -27.088 1.00 84.75 97 ASP A N 1
ATOM 788 C CA . ASP A 1 97 ? 7.452 -13.142 -27.673 1.00 84.75 97 ASP A CA 1
ATOM 789 C C . ASP A 1 97 ? 8.325 -12.797 -28.893 1.00 84.75 97 ASP A C 1
ATOM 791 O O . ASP A 1 97 ? 9.314 -13.479 -29.159 1.00 84.75 97 ASP A O 1
ATOM 795 N N . ASN A 1 98 ? 8.008 -11.706 -29.597 1.00 85.88 98 ASN A N 1
ATOM 796 C CA . ASN A 1 98 ? 8.766 -11.218 -30.754 1.00 85.88 98 ASN A CA 1
ATOM 797 C C . ASN A 1 98 ? 9.656 -10.013 -30.410 1.00 85.88 98 ASN A C 1
ATOM 799 O O . ASN A 1 98 ? 10.152 -9.321 -31.300 1.00 85.88 98 ASN A O 1
ATOM 803 N N . PHE A 1 99 ? 9.859 -9.737 -29.120 1.00 93.00 99 PHE A N 1
ATOM 804 C CA . PHE A 1 99 ? 10.661 -8.608 -28.679 1.00 93.00 99 PHE A CA 1
ATOM 805 C C . PHE A 1 99 ? 12.156 -8.955 -28.722 1.00 93.00 99 PHE A C 1
ATOM 807 O O . PHE A 1 99 ? 12.665 -9.737 -27.918 1.00 93.00 99 PHE A O 1
ATOM 814 N N . GLU A 1 100 ? 12.883 -8.363 -29.671 1.00 91.38 100 GLU A N 1
ATOM 815 C CA . GLU A 1 100 ? 14.312 -8.644 -29.885 1.00 91.38 100 GLU A CA 1
ATOM 816 C C . GLU A 1 100 ? 15.204 -8.168 -28.728 1.00 91.38 100 GLU A C 1
ATOM 818 O O . GLU A 1 100 ? 16.267 -8.741 -28.458 1.00 91.38 100 GLU A O 1
ATOM 823 N N . LEU A 1 101 ? 14.782 -7.108 -28.033 1.00 89.75 101 LEU A N 1
ATOM 824 C CA . LEU A 1 101 ? 15.572 -6.501 -26.972 1.00 89.75 101 LEU A CA 1
ATOM 825 C C . LEU A 1 101 ? 15.509 -7.353 -25.704 1.00 89.75 101 LEU A C 1
ATOM 827 O O . LEU A 1 101 ? 14.455 -7.629 -25.136 1.00 89.75 101 LEU A O 1
ATOM 831 N N . LYS A 1 102 ? 16.690 -7.720 -25.216 1.00 92.00 102 LYS A N 1
ATOM 832 C CA . LYS A 1 102 ? 16.875 -8.434 -23.952 1.00 92.00 102 LYS A CA 1
ATOM 833 C C . LYS A 1 102 ? 17.213 -7.439 -22.837 1.00 92.00 102 LYS A C 1
ATOM 835 O O . LYS A 1 102 ? 17.769 -6.379 -23.116 1.00 92.00 102 LYS A O 1
ATOM 840 N N . PRO A 1 103 ? 16.962 -7.781 -21.559 1.00 94.75 103 PRO A N 1
ATOM 841 C CA . PRO A 1 103 ? 17.309 -6.906 -20.433 1.00 94.75 103 PRO A CA 1
ATOM 842 C C . PRO A 1 103 ? 18.822 -6.691 -20.267 1.00 94.75 103 PRO A C 1
ATOM 844 O O . PRO A 1 103 ? 19.237 -5.777 -19.558 1.00 94.75 103 PRO A O 1
ATOM 847 N N . TYR A 1 104 ? 19.646 -7.525 -20.908 1.00 94.69 104 TYR A N 1
ATOM 848 C CA . TYR A 1 104 ? 21.101 -7.448 -20.861 1.00 94.69 104 TYR A CA 1
ATOM 849 C C . TYR A 1 104 ? 21.688 -7.283 -22.260 1.00 94.69 104 TYR A C 1
ATOM 851 O O . TYR A 1 104 ? 21.212 -7.885 -23.223 1.00 94.69 104 TYR A O 1
ATOM 859 N N . VAL A 1 105 ? 22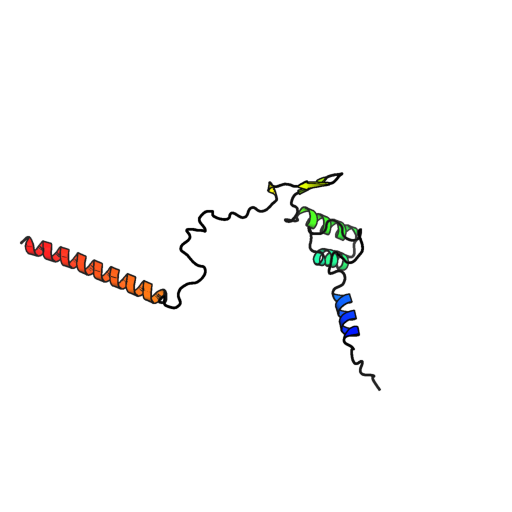.762 -6.499 -22.333 1.00 92.69 105 VAL A N 1
ATOM 860 C CA . VAL A 1 105 ? 23.530 -6.231 -23.553 1.00 92.69 105 VAL A CA 1
ATOM 861 C C . VAL A 1 105 ? 24.804 -7.081 -23.556 1.00 92.69 105 VAL A C 1
ATOM 863 O O . VAL A 1 105 ? 25.326 -7.442 -22.500 1.00 92.69 105 VAL A O 1
ATOM 866 N N . SER A 1 106 ? 25.310 -7.405 -24.747 1.00 94.56 106 SER A N 1
ATOM 867 C CA . SER A 1 106 ? 26.605 -8.071 -24.915 1.00 94.56 106 SER A CA 1
ATOM 868 C C . SER A 1 106 ? 27.745 -7.233 -24.329 1.00 94.56 106 SER A C 1
ATOM 870 O O . SER A 1 106 ? 27.820 -6.025 -24.547 1.00 94.56 106 SER A O 1
ATOM 872 N N . CYS A 1 107 ? 28.683 -7.890 -23.648 1.00 92.94 107 CYS A N 1
ATOM 873 C CA . CYS A 1 107 ? 29.899 -7.263 -23.128 1.00 92.94 107 CYS A CA 1
ATOM 874 C C . CYS A 1 107 ? 30.887 -6.837 -24.224 1.00 92.94 107 CYS A C 1
ATOM 876 O O . CYS A 1 107 ? 31.810 -6.077 -23.949 1.00 92.94 107 CYS A O 1
ATOM 878 N N . HIS A 1 108 ? 30.701 -7.323 -25.453 1.00 91.50 108 HIS A N 1
ATOM 879 C CA . HIS A 1 108 ? 31.563 -7.012 -26.592 1.00 91.50 108 HIS A CA 1
ATOM 880 C C . HIS A 1 108 ? 31.080 -5.808 -27.406 1.00 91.50 108 HIS A C 1
ATOM 882 O O . HIS A 1 108 ? 31.718 -5.448 -28.393 1.00 91.50 108 HIS A O 1
ATOM 888 N N . MET A 1 109 ? 29.952 -5.195 -27.034 1.00 89.62 109 MET A N 1
ATOM 889 C CA . MET A 1 109 ? 29.494 -3.980 -27.699 1.00 89.62 109 MET A CA 1
ATOM 890 C C . MET A 1 109 ? 30.439 -2.813 -27.367 1.00 89.62 109 MET A C 1
ATOM 892 O O . MET A 1 109 ? 30.756 -2.608 -26.191 1.00 89.62 109 MET A O 1
ATOM 896 N N . PRO A 1 110 ? 30.886 -2.046 -28.376 1.00 89.88 110 PRO A N 1
ATOM 897 C CA . PRO A 1 110 ? 31.710 -0.869 -28.152 1.00 89.88 110 PRO A CA 1
ATOM 898 C C . PRO A 1 110 ? 30.928 0.201 -27.391 1.00 89.88 110 PRO A C 1
ATOM 900 O O . PRO A 1 110 ? 29.693 0.203 -27.345 1.00 89.88 110 PRO A O 1
ATOM 903 N N . ARG A 1 111 ? 31.656 1.136 -26.777 1.00 89.06 111 ARG A N 1
ATOM 904 C CA . ARG A 1 111 ? 31.018 2.254 -26.079 1.00 89.06 111 ARG A CA 1
ATOM 905 C C . ARG A 1 111 ? 30.306 3.150 -27.083 1.00 89.06 111 ARG A C 1
ATOM 907 O O . ARG A 1 111 ? 30.774 3.354 -28.197 1.00 89.06 111 ARG A O 1
ATOM 914 N N . ARG A 1 112 ? 29.194 3.743 -26.652 1.00 88.31 112 ARG A N 1
ATOM 915 C CA . ARG A 1 112 ? 28.363 4.617 -27.489 1.00 88.31 112 ARG A CA 1
ATOM 916 C C . ARG A 1 112 ? 29.157 5.742 -28.167 1.00 88.31 112 ARG A C 1
ATOM 918 O O . ARG A 1 112 ? 28.927 6.017 -29.335 1.00 88.31 112 ARG A O 1
ATOM 925 N N . GLU A 1 113 ? 30.116 6.335 -27.461 1.00 89.94 113 GLU A N 1
ATOM 926 C CA . GLU A 1 113 ? 30.983 7.403 -27.985 1.00 89.94 113 GLU A CA 1
ATOM 927 C C . GLU A 1 113 ? 31.798 6.953 -29.210 1.00 89.94 113 GLU A C 1
ATOM 929 O O . GLU A 1 113 ? 31.952 7.706 -30.168 1.00 89.94 113 GLU A O 1
ATOM 934 N N . GLU A 1 114 ? 32.275 5.705 -29.212 1.00 87.12 114 GLU A N 1
ATOM 935 C CA . GLU A 1 114 ? 33.044 5.129 -30.320 1.00 87.12 114 GLU A CA 1
ATOM 936 C C . GLU A 1 114 ? 32.159 4.850 -31.539 1.00 87.12 114 GLU A C 1
ATOM 938 O O . GLU A 1 114 ? 32.618 4.968 -32.673 1.00 87.12 114 GLU A O 1
ATOM 943 N N . ILE A 1 115 ? 30.893 4.492 -31.308 1.00 86.62 115 ILE A N 1
ATOM 944 C CA . ILE A 1 115 ? 29.900 4.280 -32.369 1.00 86.62 115 ILE A CA 1
ATOM 945 C C . ILE A 1 115 ? 29.572 5.624 -33.031 1.00 86.62 115 ILE A C 1
ATOM 947 O O . ILE A 1 115 ? 29.690 5.763 -34.242 1.00 86.62 115 ILE A O 1
ATOM 951 N N . GLU A 1 116 ? 29.263 6.650 -32.233 1.00 88.38 116 GLU A N 1
ATOM 952 C CA . GLU A 1 116 ? 28.909 7.979 -32.747 1.00 88.38 116 GLU A CA 1
ATOM 953 C C . GLU A 1 116 ? 30.069 8.661 -33.491 1.00 88.38 116 GLU A C 1
ATOM 955 O O . GLU A 1 116 ? 29.836 9.418 -34.435 1.00 88.38 116 GLU A O 1
ATOM 960 N N . ALA A 1 117 ? 31.317 8.408 -33.088 1.00 86.56 117 ALA A N 1
ATOM 961 C CA . ALA A 1 117 ? 32.495 8.905 -33.794 1.00 86.56 117 ALA A CA 1
ATOM 962 C C . ALA A 1 117 ? 32.660 8.253 -35.178 1.00 86.56 117 ALA A C 1
ATOM 964 O O . ALA A 1 117 ? 32.952 8.954 -36.148 1.00 86.56 117 ALA A O 1
ATOM 965 N N . LYS A 1 118 ? 32.431 6.936 -35.285 1.00 83.94 118 LYS A N 1
ATOM 966 C CA . LYS A 1 118 ? 32.477 6.208 -36.563 1.00 83.94 118 LYS A CA 1
ATOM 967 C C . LYS A 1 118 ? 31.377 6.670 -37.514 1.00 83.94 118 LYS A C 1
ATOM 969 O O . LYS A 1 118 ? 31.676 7.009 -38.653 1.00 83.94 118 LYS A O 1
ATOM 974 N N . ASP A 1 119 ? 30.147 6.802 -37.022 1.00 87.06 119 ASP A N 1
ATOM 975 C CA . ASP A 1 119 ? 29.009 7.245 -37.836 1.00 87.06 119 ASP A CA 1
ATOM 976 C C . ASP A 1 119 ? 29.194 8.670 -38.385 1.00 87.06 119 ASP A C 1
ATOM 978 O O . ASP A 1 119 ? 28.707 8.997 -39.469 1.00 87.06 119 ASP A O 1
ATOM 982 N N . LYS A 1 120 ? 29.873 9.552 -37.637 1.00 85.94 120 LYS A N 1
ATOM 983 C CA . LYS A 1 120 ? 30.210 10.907 -38.103 1.00 85.94 120 LYS A CA 1
ATOM 984 C C . LYS A 1 120 ? 31.281 10.875 -39.190 1.00 85.94 120 LYS A C 1
ATOM 986 O O . LYS A 1 120 ? 31.070 11.478 -40.237 1.00 85.94 120 LYS A O 1
ATOM 991 N N . ALA A 1 121 ? 32.362 10.125 -38.973 1.00 81.50 121 ALA A N 1
ATOM 992 C CA . ALA A 1 121 ? 33.429 9.965 -39.957 1.00 81.50 121 ALA A CA 1
ATOM 993 C C . ALA A 1 121 ? 32.919 9.348 -41.275 1.00 81.50 121 ALA A C 1
ATOM 995 O O . ALA A 1 121 ? 33.290 9.801 -42.354 1.00 81.50 121 ALA A O 1
ATOM 996 N N . GLU A 1 122 ? 32.016 8.363 -41.211 1.00 85.38 122 GLU A N 1
ATOM 997 C CA . GLU A 1 122 ? 31.413 7.756 -42.407 1.00 85.38 122 GLU A CA 1
ATOM 998 C C . GLU A 1 122 ? 30.523 8.738 -43.184 1.00 85.38 122 GLU A C 1
ATOM 1000 O O . GLU A 1 122 ? 30.548 8.756 -44.415 1.00 85.38 122 GLU A O 1
ATOM 1005 N N . LYS A 1 123 ? 29.769 9.596 -42.485 1.00 84.88 123 LYS A N 1
ATOM 1006 C CA . LYS A 1 123 ? 28.945 10.638 -43.121 1.00 84.88 123 LYS A CA 1
ATOM 1007 C C . LYS A 1 123 ? 29.778 11.745 -43.763 1.00 84.88 123 LYS A C 1
ATOM 1009 O O . LYS A 1 123 ? 29.361 12.288 -44.780 1.00 84.88 123 LYS A O 1
ATOM 1014 N N . GLU A 1 124 ? 30.915 12.101 -43.174 1.00 85.62 124 GLU A N 1
ATOM 1015 C CA . GLU A 1 124 ? 31.844 13.086 -43.742 1.00 85.62 124 GLU A CA 1
ATOM 1016 C C . GLU A 1 124 ? 32.517 12.532 -45.004 1.00 85.62 124 GLU A C 1
ATOM 1018 O O . GLU A 1 124 ? 32.467 13.174 -46.051 1.00 85.62 124 GLU A O 1
ATOM 1023 N N . ALA A 1 125 ? 32.997 11.285 -44.962 1.00 80.88 125 ALA A N 1
ATOM 1024 C CA . ALA A 1 125 ? 33.580 10.620 -46.127 1.00 80.88 125 ALA A CA 1
ATOM 1025 C C . ALA A 1 125 ? 32.589 10.473 -47.301 1.00 80.88 125 ALA A C 1
ATOM 1027 O O . ALA A 1 125 ? 32.975 10.586 -48.462 1.00 80.88 125 ALA A O 1
ATOM 1028 N N . GLN A 1 126 ? 31.300 10.236 -47.028 1.00 81.56 126 GLN A N 1
ATOM 1029 C CA . GLN A 1 126 ? 30.275 10.159 -48.077 1.00 81.56 126 GLN A CA 1
ATOM 1030 C C . GLN A 1 126 ? 30.025 11.505 -48.770 1.00 81.56 126 GLN A C 1
ATOM 1032 O O . GLN A 1 126 ? 29.827 11.519 -49.983 1.00 81.56 126 GLN A O 1
ATOM 1037 N N . LYS A 1 127 ? 30.087 12.622 -48.034 1.00 80.25 127 LYS A N 1
ATOM 1038 C CA . LYS A 1 127 ? 29.931 13.969 -48.605 1.00 80.25 127 LYS A CA 1
ATOM 1039 C C . LYS A 1 127 ? 31.093 14.345 -49.519 1.00 80.25 127 LYS A C 1
ATOM 1041 O O . LYS A 1 127 ? 30.854 14.803 -50.628 1.00 80.25 127 LYS A O 1
ATOM 1046 N N . GLU A 1 128 ? 32.328 14.054 -49.113 1.00 77.38 128 GLU A N 1
ATOM 1047 C CA . GLU A 1 128 ? 33.514 14.308 -49.949 1.00 77.38 128 GLU A CA 1
ATOM 1048 C C . GLU A 1 128 ? 33.482 13.501 -51.264 1.00 77.38 128 GLU A C 1
ATOM 1050 O O . GLU A 1 128 ? 33.913 13.973 -52.316 1.00 77.38 128 GLU A O 1
ATOM 1055 N N . ILE A 1 129 ? 32.927 12.282 -51.236 1.00 78.69 129 ILE A N 1
ATOM 1056 C CA . ILE A 1 129 ? 32.751 11.442 -52.432 1.00 78.69 129 ILE A CA 1
ATOM 1057 C C . ILE A 1 129 ? 31.651 11.983 -53.360 1.00 78.69 129 ILE A C 1
ATOM 1059 O O . ILE A 1 129 ? 31.738 11.785 -54.575 1.00 78.69 129 ILE A O 1
ATOM 1063 N N . GLU A 1 130 ? 30.604 12.611 -52.824 1.00 72.25 130 GLU A N 1
ATOM 1064 C CA . GLU A 1 130 ? 29.557 13.255 -53.626 1.00 72.25 130 GLU A CA 1
ATOM 1065 C C . GLU A 1 130 ? 30.057 14.557 -54.263 1.00 72.25 130 GLU A C 1
ATOM 1067 O O . GLU A 1 130 ? 29.919 14.714 -55.476 1.00 72.25 130 GLU A O 1
ATOM 1072 N N . GLU A 1 131 ? 30.744 15.414 -53.507 1.00 71.44 131 GLU A N 1
ATOM 1073 C CA . GLU A 1 131 ? 31.318 16.676 -54.002 1.00 71.44 131 GLU A CA 1
ATOM 1074 C C . GLU A 1 131 ? 32.374 16.425 -55.098 1.00 71.44 131 GLU A C 1
ATOM 1076 O O . GLU A 1 131 ? 32.300 16.988 -56.191 1.00 71.44 131 GLU A O 1
ATOM 1081 N N . GLY A 1 132 ? 33.277 15.456 -54.902 1.00 64.56 132 GLY A N 1
ATOM 1082 C CA . GLY A 1 132 ? 34.274 15.086 -55.917 1.00 64.56 132 GLY A CA 1
ATOM 1083 C C . GLY A 1 132 ? 33.705 14.388 -57.167 1.00 64.56 132 GLY A C 1
ATOM 1084 O O . GLY A 1 132 ? 34.412 14.229 -58.167 1.00 64.56 132 GLY A O 1
ATOM 1085 N N . LYS A 1 133 ? 32.442 13.938 -57.143 1.00 60.53 133 LYS A N 1
ATOM 1086 C CA . LYS A 1 133 ? 31.728 13.418 -58.328 1.00 60.53 133 LYS A CA 1
ATOM 1087 C C . LYS A 1 133 ? 31.018 14.520 -59.111 1.00 60.53 133 LYS A C 1
ATOM 1089 O O . LYS A 1 133 ? 30.800 14.332 -60.308 1.00 60.53 133 LYS A O 1
ATOM 1094 N N . GLU A 1 134 ? 30.646 15.622 -58.469 1.00 59.16 134 GLU A N 1
ATOM 1095 C CA . GLU A 1 134 ? 30.072 16.790 -59.142 1.00 59.16 134 GLU A CA 1
ATOM 1096 C C . GLU A 1 134 ? 31.150 17.553 -59.920 1.00 59.16 134 GLU A C 1
ATOM 1098 O O . GLU A 1 134 ? 30.961 17.817 -61.106 1.00 59.16 134 GLU A O 1
ATOM 1103 N N . GLU A 1 135 ? 32.333 17.751 -59.334 1.00 58.81 135 GLU A N 1
ATOM 1104 C CA . GLU A 1 135 ? 33.456 18.429 -60.002 1.00 58.81 135 GLU A CA 1
ATOM 1105 C C . GLU A 1 135 ? 33.935 17.686 -61.266 1.00 58.81 135 GLU A C 1
ATOM 1107 O O . GLU A 1 135 ? 34.192 18.295 -62.304 1.00 58.81 135 GLU A O 1
ATOM 1112 N N . LYS A 1 136 ? 33.962 16.346 -61.241 1.00 59.28 136 LYS A N 1
ATOM 1113 C CA . LYS A 1 136 ? 34.348 15.535 -62.413 1.00 59.28 136 LYS A CA 1
ATOM 1114 C C . LYS A 1 136 ? 33.323 15.555 -63.549 1.00 59.28 136 LYS A C 1
ATOM 1116 O O . LYS A 1 136 ? 33.701 15.395 -64.705 1.00 59.28 136 LYS A O 1
ATOM 1121 N N . LYS A 1 137 ? 32.035 15.761 -63.249 1.00 56.75 137 LYS A N 1
ATOM 1122 C CA . LYS A 1 137 ? 30.995 15.919 -64.281 1.00 56.75 137 LYS A CA 1
ATOM 1123 C C . LYS A 1 137 ? 31.060 17.285 -64.960 1.00 56.75 137 LYS A C 1
ATOM 1125 O O . LYS A 1 137 ? 30.700 17.388 -66.129 1.00 56.75 137 LYS A O 1
ATOM 1130 N N . GLU A 1 138 ? 31.517 18.317 -64.254 1.00 56.72 138 GLU A N 1
ATOM 1131 C CA . GLU A 1 138 ? 31.735 19.638 -64.847 1.00 56.72 138 GLU A CA 1
ATOM 1132 C C . GLU A 1 138 ? 32.966 19.658 -65.767 1.00 56.72 138 GLU A C 1
ATOM 1134 O O . GLU A 1 138 ? 32.919 20.293 -66.823 1.00 56.72 138 GLU A O 1
ATOM 1139 N N . GLU A 1 139 ? 34.029 18.916 -65.437 1.00 58.28 139 GLU A N 1
ATOM 1140 C CA . GLU A 1 139 ? 35.229 18.804 -66.282 1.00 58.28 139 GLU A CA 1
ATOM 1141 C C . GLU A 1 139 ? 35.014 17.989 -67.571 1.00 58.28 139 GLU A C 1
ATOM 1143 O O . GLU A 1 139 ? 35.548 18.369 -68.607 1.00 58.28 139 GLU A O 1
ATOM 1148 N N . GLU A 1 140 ? 34.193 16.931 -67.563 1.00 56.84 140 GLU A N 1
ATOM 1149 C CA . GLU A 1 140 ? 33.868 16.144 -68.774 1.00 56.84 140 GLU A CA 1
ATOM 1150 C C . GLU A 1 140 ? 32.871 16.842 -69.726 1.00 56.84 140 GLU A C 1
ATOM 1152 O O . GLU A 1 140 ? 32.609 16.350 -70.825 1.00 56.84 140 GLU A O 1
ATOM 1157 N N . SER A 1 141 ? 32.304 17.985 -69.321 1.00 52.72 141 SER A N 1
ATOM 1158 C CA . SER A 1 141 ? 31.336 18.767 -70.111 1.00 52.72 141 SER A CA 1
ATOM 1159 C C . SER A 1 141 ? 31.941 19.959 -70.874 1.00 52.72 141 SER A C 1
ATOM 1161 O O . SER A 1 141 ? 31.200 20.703 -71.525 1.00 52.72 141 SER A O 1
ATOM 1163 N N . LYS A 1 142 ? 33.268 20.140 -70.811 1.00 48.59 142 LYS A N 1
ATOM 1164 C CA . LYS A 1 142 ? 34.044 21.152 -71.551 1.00 48.59 142 LYS A CA 1
ATOM 1165 C C . LYS A 1 142 ? 34.903 20.513 -72.636 1.00 48.59 142 LYS A C 1
ATOM 1167 O O . LYS A 1 142 ? 35.025 21.157 -73.702 1.00 48.59 142 LYS A O 1
#

InterPro domains:
  IPR019189 Large ribosomal subunit protein mL41 [PF09809] (76-137)

pLDDT: mean 84.28, std 13.07, range [42.56, 96.44]

Organism: NCBI:txid1481888

Foldseek 3Di:
DDPDPPCDVVNVVVVVCVVCDCQDPVPDDDPPDDPPPQDHPVVLVVLPVPDPDPVVSVVVVVVSSVVGLRQQFDADPPGTDGDPVSDDDDDDDPCPVVDPDDPDDDPPDDDPVVVVVVVVVVVVVVVVVVVVVVVVVVVVVD